Protein AF-A0A6I4XWQ4-F1 (afdb_monomer_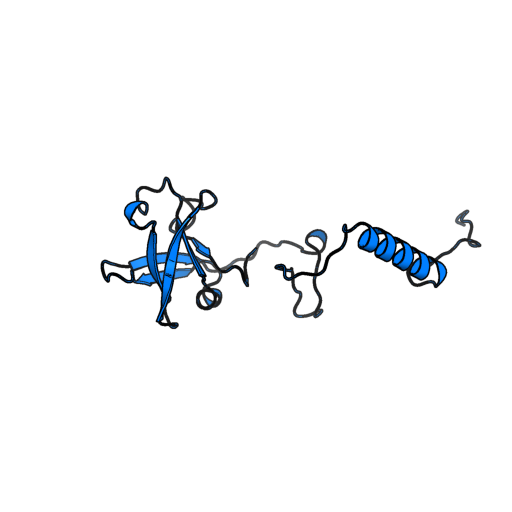lite)

pLDDT: mean 94.88, std 2.79, range [78.19, 98.62]

Organism: Enterococcus gallinarum (NCBI:txid1353)

InterPro domains:
  IPR002300 Aminoacyl-tRNA synthetase, class Ia [PF00133] (1-70)
  IPR002303 Valine-tRNA ligase [PTHR11946] (1-146)
  IPR009008 Valyl/Leucyl/Isoleucyl-tRNA synthetase, editing domain [G3DSA:3.90.740.10] (67-104)
  IPR009008 Valyl/Leucyl/Isoleucyl-tRNA synthetase, editing domain [G3DSA:3.90.740.10] (105-146)
  IPR009008 Valyl/Leucyl/Isoleucyl-tRNA synthetase, editing domain [SSF50677] (58-146)
  IPR014729 Rossmann-like alpha/beta/alpha sandwich fold [G3DSA:3.4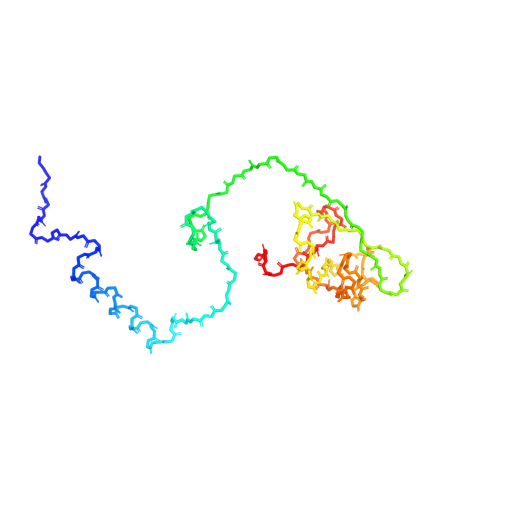0.50.620] (1-66)

Sequence (146 aa):
GLSLDYSRERFTLDEGLSEAVRKVFVSLYEKDLIYRGEYIINWDPKAKTALSDIEVIHKDIEGAFYHMSYPLSDGSGVVEIATTRPETMLGDTAIAVHPEDERYQELIGKTVVLPLVDKEIPIIADDYVDMEFGTGVVKITPAHDP

Secondary structure (DSSP, 8-state):
-----GGG---TTSHHHHHHHHHHHHHHHTTT---------EEETTTTEEE-GGG----------EEEEEEBTTSS-EEEEEES-GGGGGG--EEEE-TT-TTTGGGTT-EEEETTTTEEEEEEE-TTS-TTSTTSEEEE-TTT--

Foldseek 3Di:
DDPDPPVPDDDCPDPVNVVVVVVVVVVCVVVVNDDDDDADFCADPVVRDTDDPVRDDDDDDDADKDWDWWAFPVNPGTDIDIDRCPVLLVQFQAKEAACPPPVCVVQAQTWTQRPPVRDIHGYHHDNPFDVPPDNRMGTDRRNPDD

Structure (mmCIF, N/CA/C/O backbone):
data_AF-A0A6I4XWQ4-F1
#
_entry.id   AF-A0A6I4XWQ4-F1
#
loop_
_atom_site.group_PDB
_atom_site.id
_atom_site.type_symbol
_atom_site.label_atom_id
_atom_site.label_alt_id
_atom_site.label_comp_id
_atom_site.label_asym_id
_atom_site.label_entity_id
_atom_site.label_seq_id
_atom_site.pdbx_PDB_ins_code
_atom_site.Cartn_x
_atom_site.Cartn_y
_atom_site.Cartn_z
_atom_site.occupancy
_atom_site.B_iso_or_equiv
_atom_site.auth_seq_id
_atom_site.auth_comp_id
_atom_site.auth_asym_id
_atom_site.auth_atom_id
_atom_site.pdbx_PDB_model_num
ATOM 1 N N . GLY A 1 1 ? 41.480 11.585 -28.363 1.00 82.00 1 GLY A N 1
ATOM 2 C CA . GLY A 1 1 ? 40.429 10.894 -29.133 1.00 82.00 1 GLY A CA 1
ATOM 3 C C . GLY A 1 1 ? 40.128 9.574 -28.460 1.00 82.00 1 GLY A C 1
ATOM 4 O O . GLY A 1 1 ? 41.038 9.024 -27.853 1.00 82.00 1 GLY A O 1
ATOM 5 N N . LEU A 1 2 ? 38.880 9.108 -28.512 1.00 92.00 2 LEU A N 1
ATOM 6 C CA . LEU A 1 2 ? 38.469 7.811 -27.963 1.00 92.00 2 LEU A CA 1
ATOM 7 C C . LEU A 1 2 ? 38.577 6.732 -29.057 1.00 92.00 2 LEU A C 1
ATOM 9 O O . LEU A 1 2 ? 38.189 6.985 -30.195 1.00 92.00 2 LEU A O 1
ATOM 13 N N . SER A 1 3 ? 39.094 5.547 -28.724 1.00 93.81 3 SER A N 1
ATOM 14 C CA . SER A 1 3 ? 39.332 4.435 -29.666 1.00 93.81 3 SER A CA 1
ATOM 15 C C . SER A 1 3 ? 38.119 3.498 -29.796 1.00 93.81 3 SER A C 1
ATOM 17 O O . SER A 1 3 ? 38.253 2.284 -29.653 1.00 93.81 3 SER A O 1
ATOM 19 N N . LEU A 1 4 ? 36.924 4.059 -29.989 1.00 96.00 4 LEU A N 1
ATOM 20 C CA . LEU A 1 4 ? 35.670 3.301 -30.073 1.00 96.00 4 LEU A CA 1
ATOM 21 C C . LEU A 1 4 ? 35.390 2.832 -31.509 1.00 96.00 4 LEU A C 1
ATOM 23 O O . LEU A 1 4 ? 35.723 3.523 -32.472 1.00 96.00 4 LEU A O 1
ATOM 27 N N . ASP A 1 5 ? 34.740 1.673 -31.654 1.00 95.31 5 ASP A N 1
ATOM 28 C CA . ASP A 1 5 ? 34.228 1.201 -32.946 1.00 95.31 5 ASP A CA 1
ATOM 29 C C . ASP A 1 5 ? 32.886 1.877 -33.265 1.00 95.31 5 ASP A C 1
ATOM 31 O O . ASP A 1 5 ? 31.809 1.327 -33.031 1.00 95.31 5 ASP A O 1
ATOM 35 N N . TYR A 1 6 ? 32.959 3.092 -33.807 1.00 92.75 6 TYR A N 1
ATOM 36 C CA . TYR A 1 6 ? 31.784 3.880 -34.188 1.00 92.75 6 TYR A CA 1
ATOM 37 C C . TYR A 1 6 ? 30.928 3.224 -35.287 1.00 92.75 6 TYR A C 1
ATOM 39 O O . TYR A 1 6 ? 29.764 3.578 -35.438 1.00 92.75 6 TYR A O 1
ATOM 47 N N . SER A 1 7 ? 31.432 2.218 -36.018 1.00 93.69 7 SER A N 1
ATOM 48 C CA . SER A 1 7 ? 30.604 1.470 -36.983 1.00 93.69 7 SER A CA 1
ATOM 49 C C . SER A 1 7 ? 29.507 0.631 -36.305 1.00 93.69 7 SER A C 1
ATOM 51 O O . SER A 1 7 ? 28.515 0.243 -36.930 1.00 93.69 7 SER A O 1
ATOM 53 N N . ARG A 1 8 ? 29.670 0.366 -35.002 1.00 93.06 8 ARG A N 1
ATOM 54 C CA . ARG A 1 8 ? 28.738 -0.389 -34.156 1.00 93.06 8 ARG A CA 1
ATOM 55 C C . ARG A 1 8 ? 28.020 0.486 -33.139 1.00 93.06 8 ARG A C 1
ATOM 57 O O . ARG A 1 8 ? 27.425 -0.051 -32.209 1.00 93.06 8 ARG A O 1
ATOM 64 N N . GLU A 1 9 ? 28.070 1.804 -33.298 1.00 93.50 9 GLU A N 1
ATOM 65 C CA . GLU A 1 9 ? 27.274 2.699 -32.470 1.00 93.50 9 GLU A CA 1
ATOM 66 C C . GLU A 1 9 ? 25.789 2.343 -32.601 1.00 93.50 9 GLU A C 1
ATOM 68 O O . GLU A 1 9 ? 25.300 2.010 -33.685 1.00 93.50 9 GLU A O 1
ATOM 73 N N . ARG A 1 10 ? 25.092 2.324 -31.467 1.00 91.56 10 ARG A N 1
ATOM 74 C CA . ARG A 1 10 ? 23.669 2.006 -31.375 1.00 91.56 10 ARG A CA 1
ATOM 75 C C . ARG A 1 10 ? 23.022 2.921 -30.356 1.00 91.56 10 ARG A C 1
ATOM 77 O O . ARG A 1 10 ? 23.619 3.232 -29.327 1.00 91.56 10 ARG A O 1
ATOM 84 N N . PHE A 1 11 ? 21.775 3.260 -30.617 1.00 93.69 11 PHE A N 1
ATOM 85 C CA . PHE A 1 11 ? 20.879 3.938 -29.704 1.00 93.69 11 PHE A CA 1
ATOM 86 C C . PHE A 1 11 ? 19.726 3.004 -29.332 1.00 93.69 11 PHE A C 1
ATOM 88 O O . PHE A 1 11 ? 19.277 2.191 -30.137 1.00 93.69 11 PHE A O 1
ATOM 95 N N . THR A 1 12 ? 19.252 3.076 -28.088 1.00 92.50 12 THR A N 1
ATOM 96 C CA . THR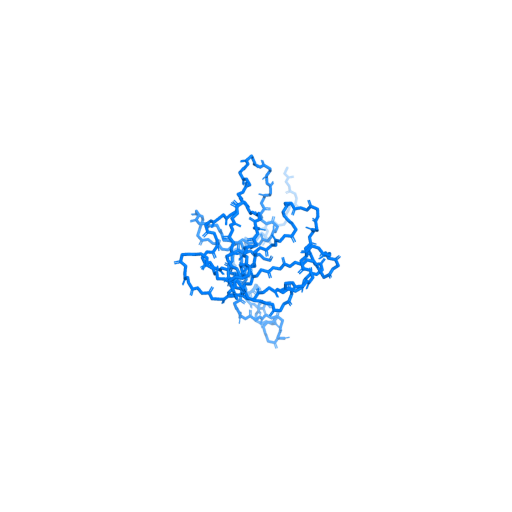 A 1 12 ? 18.285 2.110 -27.534 1.00 92.50 12 THR A CA 1
ATOM 97 C C . THR A 1 12 ? 16.959 2.065 -28.292 1.00 92.50 12 THR A C 1
ATOM 99 O O . THR A 1 12 ? 16.294 1.032 -28.267 1.00 92.50 12 THR A O 1
ATOM 102 N N . LEU A 1 13 ? 16.600 3.145 -28.992 1.00 93.38 13 LEU A N 1
ATOM 103 C CA . LEU A 1 13 ? 15.406 3.225 -29.837 1.00 93.38 13 LEU A CA 1
ATOM 104 C C . LEU A 1 13 ? 15.671 2.916 -31.322 1.00 93.38 13 LEU A C 1
ATOM 106 O O . LEU A 1 13 ? 14.760 3.058 -32.135 1.00 93.38 13 LEU A O 1
ATOM 110 N N . ASP A 1 14 ? 16.878 2.486 -31.695 1.00 94.50 14 ASP A N 1
ATOM 111 C CA . ASP A 1 14 ? 17.166 2.053 -33.065 1.00 94.50 14 ASP A CA 1
ATOM 112 C C . ASP A 1 14 ? 16.378 0.787 -33.421 1.00 94.50 14 ASP A C 1
ATOM 114 O O . ASP A 1 14 ? 16.038 -0.029 -32.558 1.00 94.50 14 ASP A O 1
ATOM 118 N N . GLU A 1 15 ? 16.138 0.585 -34.717 1.00 93.88 15 GLU A N 1
ATOM 119 C CA . GLU A 1 15 ? 15.348 -0.533 -35.247 1.00 93.88 15 GLU A CA 1
ATOM 120 C C . GLU A 1 15 ? 15.856 -1.895 -34.747 1.00 93.88 15 GLU A C 1
ATOM 122 O O . GLU A 1 15 ? 15.094 -2.664 -34.161 1.00 93.88 15 GLU A O 1
ATOM 127 N N . GLY A 1 16 ? 17.163 -2.158 -34.859 1.00 93.12 16 GLY A N 1
ATOM 128 C CA . GLY A 1 16 ? 17.745 -3.439 -34.445 1.00 93.12 16 GLY A CA 1
ATOM 129 C C . GLY A 1 16 ? 17.664 -3.714 -32.936 1.00 93.12 16 GLY A C 1
ATOM 130 O O . GLY A 1 16 ? 17.494 -4.865 -32.532 1.00 93.12 16 GLY A O 1
ATOM 131 N N . LEU A 1 17 ? 17.755 -2.683 -32.084 1.00 94.81 17 LEU A N 1
ATOM 132 C CA . LEU A 1 17 ? 17.589 -2.859 -30.633 1.00 94.81 17 LEU A CA 1
ATOM 133 C C . LEU A 1 17 ? 16.112 -2.974 -30.245 1.00 94.81 17 LEU A C 1
ATOM 135 O O . LEU A 1 17 ? 15.773 -3.799 -29.397 1.00 94.81 17 LEU A O 1
ATOM 139 N N . SER A 1 18 ? 15.225 -2.245 -30.920 1.00 95.88 18 SER A N 1
ATOM 140 C CA . SER A 1 18 ? 13.775 -2.384 -30.752 1.00 95.88 18 SER A CA 1
ATOM 141 C C . SER A 1 18 ? 13.293 -3.797 -31.112 1.00 95.88 18 SER A C 1
ATOM 143 O O . SER A 1 18 ? 12.480 -4.383 -30.393 1.00 95.88 18 SER A O 1
ATOM 145 N N . GLU A 1 19 ? 13.829 -4.388 -32.186 1.00 96.81 19 GLU A N 1
ATOM 146 C CA . GLU A 1 19 ? 13.584 -5.790 -32.544 1.00 96.81 19 GLU A CA 1
ATOM 147 C C . GLU A 1 19 ? 14.101 -6.763 -31.478 1.00 96.81 19 GLU A C 1
ATOM 149 O O . GLU A 1 19 ? 13.401 -7.716 -31.122 1.00 96.81 19 GLU A O 1
ATOM 154 N N . ALA A 1 20 ? 15.294 -6.516 -30.928 1.00 97.06 20 ALA A N 1
ATOM 155 C CA . ALA A 1 20 ? 15.867 -7.346 -29.872 1.00 97.06 20 ALA A CA 1
ATOM 156 C C . ALA A 1 20 ? 15.009 -7.329 -28.595 1.00 97.06 20 ALA A C 1
ATOM 158 O O . ALA A 1 20 ? 14.701 -8.395 -28.057 1.00 97.06 20 ALA A O 1
ATOM 159 N N . VAL A 1 21 ? 14.561 -6.149 -28.149 1.00 97.69 21 VAL A N 1
ATOM 160 C CA . VAL A 1 21 ? 13.663 -6.005 -26.989 1.00 97.69 21 VAL A CA 1
ATOM 161 C C . VAL A 1 21 ? 12.355 -6.756 -27.226 1.00 97.69 21 VAL A C 1
ATOM 163 O O . VAL A 1 21 ? 11.944 -7.548 -26.378 1.00 97.69 21 VAL A O 1
ATOM 166 N N . ARG A 1 22 ? 11.733 -6.587 -28.402 1.00 97.81 22 ARG A N 1
ATOM 167 C CA . ARG A 1 22 ? 10.501 -7.305 -28.762 1.00 97.81 22 ARG A CA 1
ATOM 168 C C . ARG A 1 22 ? 10.701 -8.817 -28.724 1.00 97.81 22 ARG A C 1
ATOM 170 O O . ARG A 1 22 ? 9.873 -9.521 -28.154 1.00 97.81 22 ARG A O 1
ATOM 177 N N . LYS A 1 23 ? 11.799 -9.319 -29.296 1.00 98.06 23 LYS A N 1
ATOM 178 C CA . LYS A 1 23 ? 12.118 -10.751 -29.300 1.00 98.06 23 LYS A CA 1
ATOM 179 C C . LYS A 1 23 ? 12.241 -11.300 -27.882 1.00 98.06 23 LYS A C 1
ATOM 181 O O . LYS A 1 23 ? 11.670 -12.351 -27.598 1.00 98.06 23 LYS A O 1
ATOM 186 N N . VAL A 1 24 ? 12.970 -10.609 -27.004 1.00 98.25 24 VAL A N 1
ATOM 187 C CA . VAL A 1 24 ? 13.143 -11.031 -25.607 1.00 98.25 24 VAL A CA 1
ATOM 188 C C . VAL A 1 24 ? 11.808 -11.005 -24.871 1.00 98.25 24 VAL A C 1
ATOM 190 O O . VAL A 1 24 ? 11.463 -12.000 -24.241 1.00 98.25 24 VAL A O 1
ATOM 193 N N . PHE A 1 25 ? 11.029 -9.930 -25.011 1.00 98.31 25 PHE A N 1
ATOM 194 C CA . PHE A 1 25 ? 9.706 -9.817 -24.397 1.00 98.31 25 PHE A CA 1
ATOM 195 C C . PHE A 1 25 ? 8.787 -10.974 -24.812 1.00 98.31 25 PHE A C 1
ATOM 197 O O . PHE A 1 25 ? 8.270 -11.680 -23.952 1.00 98.31 25 PHE A O 1
ATOM 204 N N . VAL A 1 26 ? 8.643 -11.232 -26.119 1.00 98.25 26 VAL A N 1
ATOM 205 C CA . VAL A 1 26 ? 7.810 -12.336 -26.629 1.00 98.25 26 VAL A CA 1
ATOM 206 C C . VAL A 1 26 ? 8.331 -13.687 -26.142 1.00 98.25 26 VAL A C 1
ATOM 208 O O . VAL A 1 26 ? 7.549 -14.497 -25.665 1.00 98.25 26 VAL A O 1
ATOM 211 N N . SER A 1 27 ? 9.649 -13.908 -26.161 1.00 98.50 27 SER A N 1
ATOM 212 C CA . SER A 1 27 ? 10.239 -15.173 -25.698 1.00 98.50 27 SER A CA 1
ATOM 213 C C . SER A 1 27 ? 10.015 -15.429 -24.205 1.00 98.50 27 SER A C 1
ATOM 215 O O . SER A 1 27 ? 9.966 -16.581 -23.786 1.00 98.50 27 SER A O 1
ATOM 217 N N . LEU A 1 28 ? 9.961 -14.381 -23.378 1.00 98.62 28 LEU A N 1
ATOM 218 C CA . LEU A 1 28 ? 9.671 -14.503 -21.947 1.00 98.62 28 LEU A CA 1
ATOM 219 C C . LEU A 1 28 ? 8.170 -14.675 -21.694 1.00 98.62 28 LEU A C 1
ATOM 221 O O . LEU A 1 28 ? 7.791 -15.443 -20.815 1.00 98.62 28 LEU A O 1
ATOM 225 N N . TYR A 1 29 ? 7.332 -14.015 -22.492 1.00 98.19 29 TYR A N 1
ATOM 226 C CA . TYR A 1 29 ? 5.885 -14.200 -22.472 1.00 98.19 29 TYR A CA 1
ATOM 227 C C . TYR A 1 29 ? 5.482 -15.631 -22.862 1.00 98.19 29 TYR A C 1
ATOM 229 O O . TYR A 1 29 ? 4.742 -16.268 -22.128 1.00 98.19 29 TYR A O 1
ATOM 237 N N . GLU A 1 30 ? 6.048 -16.186 -23.939 1.00 98.25 30 GLU A N 1
ATOM 238 C CA . GLU A 1 30 ? 5.829 -17.580 -24.374 1.00 98.25 30 GLU A CA 1
ATOM 239 C C . GLU A 1 30 ? 6.335 -18.630 -23.368 1.00 98.25 30 GLU A C 1
ATOM 241 O O . GLU A 1 30 ? 5.981 -19.802 -23.467 1.00 98.25 30 GLU A O 1
ATOM 246 N N . LYS A 1 31 ? 7.183 -18.224 -22.415 1.00 98.31 31 LYS A N 1
ATOM 247 C CA . LYS A 1 31 ? 7.675 -19.061 -21.309 1.00 98.31 31 LYS A CA 1
ATOM 248 C C . LYS A 1 31 ? 6.875 -18.877 -20.016 1.00 98.31 31 LYS A C 1
ATOM 250 O O . LYS A 1 31 ? 7.333 -19.338 -18.975 1.00 98.31 31 LYS A O 1
ATOM 255 N N . ASP A 1 32 ? 5.753 -18.158 -20.065 1.00 97.81 32 ASP A N 1
ATOM 256 C CA . ASP A 1 32 ? 4.908 -17.831 -18.911 1.00 97.81 32 ASP A CA 1
ATOM 257 C C . ASP A 1 32 ? 5.636 -17.043 -17.799 1.00 97.81 32 ASP A C 1
ATOM 259 O O . ASP A 1 32 ? 5.235 -17.056 -16.637 1.00 97.81 32 ASP A O 1
ATOM 263 N N . LEU A 1 33 ? 6.711 -16.320 -18.144 1.00 97.88 33 LEU A N 1
ATOM 264 C CA . LEU A 1 33 ? 7.466 -15.474 -17.205 1.00 97.88 33 LEU A CA 1
ATOM 265 C C . LEU A 1 33 ? 6.980 -14.018 -17.186 1.00 97.88 33 LEU A C 1
ATOM 267 O O . LEU A 1 33 ? 7.387 -13.244 -16.323 1.00 97.88 33 LEU A O 1
ATOM 271 N N . ILE A 1 34 ? 6.138 -13.631 -18.146 1.00 97.62 34 ILE A N 1
ATOM 272 C CA . ILE A 1 34 ? 5.512 -12.309 -18.219 1.00 97.62 34 ILE A CA 1
ATOM 273 C C . ILE A 1 34 ? 4.003 -12.502 -18.181 1.00 97.62 34 ILE A C 1
ATOM 275 O O . ILE A 1 34 ? 3.446 -13.238 -18.991 1.00 97.62 34 ILE A O 1
ATOM 279 N N . TYR A 1 35 ? 3.338 -11.784 -17.284 1.00 96.38 35 TYR A N 1
ATOM 280 C CA . TYR A 1 35 ? 1.887 -11.781 -17.163 1.00 96.38 35 TYR A CA 1
ATOM 281 C C . TYR A 1 35 ? 1.352 -10.350 -17.101 1.00 96.38 35 TYR A C 1
ATOM 283 O O . TYR A 1 35 ? 2.098 -9.386 -16.923 1.00 96.38 35 TYR A O 1
ATOM 291 N N . ARG A 1 36 ? 0.033 -10.215 -17.257 1.00 96.00 36 ARG A N 1
ATOM 292 C CA . ARG A 1 36 ? -0.698 -8.970 -17.020 1.00 96.00 36 ARG A CA 1
ATOM 293 C C . ARG A 1 36 ? -1.732 -9.227 -15.935 1.00 96.00 36 ARG A C 1
ATOM 295 O O . ARG A 1 36 ? -2.572 -10.106 -16.097 1.00 96.00 36 ARG A O 1
ATOM 302 N N . GLY A 1 37 ? -1.672 -8.446 -14.867 1.00 93.25 37 GLY A N 1
ATOM 303 C CA . GLY A 1 37 ? -2.605 -8.509 -13.750 1.00 93.25 37 GLY A CA 1
ATOM 304 C C . GLY A 1 37 ? -2.776 -7.144 -13.099 1.00 93.25 37 GLY A C 1
ATOM 305 O O . GLY A 1 37 ? -2.215 -6.150 -13.565 1.00 93.25 37 GLY A O 1
ATOM 306 N N . GLU A 1 38 ? -3.563 -7.117 -12.034 1.00 91.69 38 GLU A N 1
ATOM 307 C CA . GLU A 1 38 ? -3.730 -5.955 -11.170 1.00 91.69 38 GLU A CA 1
ATOM 308 C C . GLU A 1 38 ? -2.791 -6.116 -9.973 1.00 91.69 38 GLU A C 1
ATOM 310 O O . GLU A 1 38 ? -2.801 -7.150 -9.307 1.00 91.69 38 GLU A O 1
ATOM 315 N N . TYR A 1 39 ? -1.941 -5.119 -9.744 1.00 89.81 39 TYR A N 1
ATOM 316 C CA . TYR A 1 39 ? -1.028 -5.064 -8.606 1.00 89.81 39 TYR A CA 1
ATOM 317 C C . TYR A 1 39 ? -0.866 -3.603 -8.174 1.00 89.81 39 TYR A C 1
ATOM 319 O O . TYR A 1 39 ? -1.069 -2.695 -8.988 1.00 89.81 39 TYR A O 1
ATOM 327 N N . ILE A 1 40 ? -0.539 -3.370 -6.902 1.00 92.00 40 ILE A N 1
ATOM 328 C CA . ILE A 1 40 ? -0.275 -2.018 -6.406 1.00 92.00 40 ILE A CA 1
ATOM 329 C C . ILE A 1 40 ? 1.037 -1.492 -6.988 1.00 92.00 40 ILE A C 1
ATOM 331 O O . ILE A 1 40 ? 2.057 -2.174 -6.971 1.00 92.00 40 ILE A O 1
ATOM 335 N N . ILE A 1 41 ? 1.005 -0.277 -7.530 1.00 93.62 41 ILE A N 1
ATOM 336 C CA . ILE A 1 41 ? 2.151 0.339 -8.202 1.00 93.62 41 ILE A CA 1
ATOM 337 C C . ILE A 1 41 ? 2.528 1.648 -7.522 1.00 93.62 41 ILE A C 1
ATOM 339 O O . ILE A 1 41 ? 1.659 2.370 -7.029 1.00 93.62 41 ILE A O 1
ATOM 343 N N . ASN A 1 42 ? 3.800 2.029 -7.616 1.00 95.06 42 ASN A N 1
ATOM 344 C CA . ASN A 1 42 ? 4.185 3.414 -7.382 1.00 95.06 42 ASN A CA 1
ATOM 345 C C . ASN A 1 42 ? 3.732 4.249 -8.583 1.00 95.06 42 ASN A C 1
ATOM 347 O O . ASN A 1 42 ? 4.165 4.015 -9.712 1.00 95.06 42 ASN A O 1
ATOM 351 N N . TRP A 1 43 ? 2.846 5.215 -8.356 1.00 95.81 43 TRP A N 1
ATOM 352 C CA . TRP A 1 43 ? 2.320 6.090 -9.402 1.00 95.81 43 TRP A CA 1
ATOM 353 C C . TRP A 1 43 ? 2.780 7.529 -9.185 1.00 95.81 43 TRP A C 1
ATOM 355 O O . TRP A 1 43 ? 2.507 8.114 -8.137 1.00 95.81 43 TRP A O 1
ATOM 365 N N . ASP A 1 44 ? 3.419 8.129 -10.193 1.00 96.12 44 ASP A N 1
ATOM 366 C CA . ASP A 1 44 ? 3.715 9.562 -10.186 1.00 96.12 44 ASP A CA 1
ATOM 367 C C . ASP A 1 44 ? 2.564 10.343 -10.851 1.00 96.12 44 ASP A C 1
ATOM 369 O O . ASP A 1 44 ? 2.418 10.299 -12.080 1.00 96.12 44 ASP A O 1
ATOM 373 N N . PRO A 1 45 ? 1.759 11.118 -10.096 1.00 96.31 45 PRO A N 1
ATOM 374 C CA . PRO A 1 45 ? 0.667 11.907 -10.662 1.00 96.31 45 PRO A CA 1
ATOM 375 C C . PRO A 1 45 ? 1.143 13.053 -11.569 1.00 96.31 45 PRO A C 1
ATOM 377 O O . PRO A 1 45 ? 0.374 13.519 -12.414 1.00 96.31 45 PRO A O 1
ATOM 380 N N . LYS A 1 46 ? 2.389 13.521 -11.422 1.00 96.38 46 LYS A N 1
ATOM 381 C CA . LYS A 1 46 ? 2.955 14.601 -12.236 1.00 96.38 46 LYS A CA 1
ATOM 382 C C . LYS A 1 46 ? 3.420 14.081 -13.590 1.00 96.38 46 LYS A C 1
ATOM 384 O O . LYS A 1 46 ? 3.042 14.652 -14.614 1.00 96.38 46 LYS A O 1
ATOM 389 N N . ALA A 1 47 ? 4.217 13.014 -13.598 1.00 96.56 47 ALA A N 1
ATOM 390 C CA . ALA A 1 47 ? 4.668 12.372 -14.832 1.00 96.56 47 ALA A CA 1
ATOM 391 C C . ALA A 1 47 ? 3.578 11.512 -15.494 1.00 96.56 47 ALA A C 1
ATOM 393 O O . ALA A 1 47 ? 3.657 11.254 -16.693 1.00 96.56 47 ALA A O 1
ATOM 394 N N . LYS A 1 48 ? 2.536 11.131 -14.740 1.00 97.19 48 LYS A N 1
ATOM 395 C CA . LYS A 1 48 ? 1.423 10.269 -15.170 1.00 97.19 48 LYS A CA 1
ATOM 396 C C . LYS A 1 48 ? 1.909 8.900 -15.646 1.00 97.19 48 LYS A C 1
ATOM 398 O O . LYS A 1 48 ? 1.500 8.422 -16.704 1.00 97.19 48 LYS A O 1
ATOM 403 N N . THR A 1 49 ? 2.802 8.293 -14.870 1.00 96.69 49 THR A N 1
ATOM 404 C CA . THR A 1 49 ? 3.387 6.986 -15.172 1.00 96.69 49 THR A CA 1
ATOM 405 C C . THR A 1 49 ? 3.604 6.170 -13.905 1.00 96.69 49 THR A C 1
ATOM 407 O O . THR A 1 49 ? 3.734 6.718 -12.808 1.00 96.69 49 THR A O 1
ATOM 410 N N . ALA A 1 50 ? 3.663 4.852 -14.084 1.00 95.62 50 ALA A N 1
ATOM 411 C CA . ALA A 1 50 ? 4.169 3.934 -13.078 1.00 95.62 50 ALA A CA 1
ATOM 412 C C . ALA A 1 50 ? 5.686 4.112 -12.915 1.00 95.62 50 ALA A C 1
ATOM 414 O O . ALA A 1 50 ? 6.376 4.403 -13.897 1.00 95.62 50 ALA A O 1
ATOM 415 N N . LEU A 1 51 ? 6.174 3.901 -11.696 1.00 95.69 51 LEU A N 1
ATOM 416 C CA . LEU A 1 51 ? 7.586 3.863 -11.333 1.00 95.69 51 LEU A CA 1
ATOM 417 C C . LEU A 1 51 ? 7.935 2.491 -10.759 1.00 95.69 51 LEU A C 1
ATOM 419 O O . LEU A 1 51 ? 7.150 1.893 -10.021 1.00 95.69 51 LEU A O 1
ATOM 423 N N . SER A 1 52 ? 9.131 2.009 -11.075 1.00 94.38 52 SER A N 1
ATOM 424 C CA . SER A 1 52 ? 9.727 0.889 -10.347 1.00 94.38 52 SER A CA 1
ATOM 425 C C . SER A 1 52 ? 10.226 1.340 -8.970 1.00 94.38 52 SER A C 1
ATOM 427 O O . SER A 1 52 ? 10.533 2.515 -8.775 1.00 94.38 52 SER A O 1
ATOM 429 N N . ASP A 1 53 ? 10.357 0.418 -8.013 1.00 92.81 53 ASP A N 1
ATOM 430 C CA . ASP A 1 53 ? 10.804 0.754 -6.649 1.00 92.81 53 ASP A CA 1
ATOM 431 C C . ASP A 1 53 ? 12.182 1.438 -6.626 1.00 92.81 53 ASP A C 1
ATOM 433 O O . ASP A 1 53 ? 12.424 2.330 -5.818 1.00 92.81 53 ASP A O 1
ATOM 437 N N . ILE A 1 54 ? 13.078 1.080 -7.558 1.00 94.69 54 ILE A N 1
ATOM 438 C CA . ILE A 1 54 ? 14.418 1.684 -7.663 1.00 94.69 54 ILE A CA 1
ATOM 439 C C . ILE A 1 54 ? 14.387 3.142 -8.155 1.00 94.69 54 ILE A C 1
ATOM 441 O O . ILE A 1 54 ? 15.354 3.878 -7.966 1.00 94.69 54 ILE A O 1
ATOM 445 N N . GLU A 1 55 ? 13.289 3.577 -8.775 1.00 94.62 55 GLU A N 1
ATOM 446 C CA . GLU A 1 55 ? 13.086 4.966 -9.204 1.00 94.62 55 GLU A CA 1
ATOM 447 C C . GLU A 1 55 ? 12.468 5.834 -8.094 1.00 94.62 55 GLU A C 1
ATOM 449 O O . GLU A 1 55 ? 12.446 7.062 -8.215 1.00 94.62 55 GLU A O 1
ATOM 454 N N . VAL A 1 56 ? 11.994 5.226 -6.997 1.00 93.75 56 VAL A N 1
ATOM 455 C CA . VAL A 1 56 ? 11.381 5.935 -5.869 1.00 93.75 56 VAL A CA 1
ATOM 456 C C . VAL A 1 56 ? 12.449 6.419 -4.890 1.00 93.75 56 VAL A C 1
ATOM 458 O O . VAL A 1 56 ? 13.175 5.650 -4.260 1.00 93.75 56 VAL A O 1
ATOM 461 N N . ILE A 1 57 ? 12.523 7.739 -4.719 1.00 93.12 57 ILE A N 1
ATOM 462 C CA . ILE A 1 57 ? 13.462 8.386 -3.799 1.00 93.12 57 ILE A CA 1
ATOM 463 C C . ILE A 1 57 ? 12.750 8.674 -2.478 1.00 93.12 57 ILE A C 1
ATOM 465 O O . ILE A 1 57 ? 11.861 9.524 -2.422 1.00 93.12 57 ILE A O 1
ATOM 469 N N . HIS A 1 58 ? 13.202 8.026 -1.408 1.00 91.75 58 HIS A N 1
ATOM 470 C CA . HIS A 1 58 ? 12.681 8.229 -0.060 1.00 91.75 58 HIS A CA 1
ATOM 471 C C . HIS A 1 58 ? 13.302 9.471 0.583 1.00 91.75 58 HIS A C 1
ATOM 473 O O . HIS A 1 58 ? 14.501 9.734 0.443 1.00 91.75 58 HIS A O 1
ATOM 479 N N . LYS A 1 59 ? 12.470 10.263 1.260 1.00 92.56 59 LYS A N 1
ATOM 480 C CA . LYS A 1 59 ? 12.875 11.478 1.967 1.00 92.56 59 LYS A CA 1
ATOM 481 C C . LYS A 1 59 ? 12.089 11.589 3.258 1.00 92.56 59 LYS A C 1
ATOM 483 O O . LYS A 1 59 ? 10.868 11.457 3.232 1.00 92.56 59 LYS A O 1
ATOM 488 N N . ASP A 1 60 ? 12.785 11.925 4.333 1.00 93.31 60 ASP A N 1
ATOM 489 C CA . ASP A 1 60 ? 12.138 12.238 5.598 1.00 93.31 60 ASP A CA 1
ATOM 490 C C . ASP A 1 60 ? 11.479 13.612 5.503 1.00 93.31 60 ASP A C 1
ATOM 492 O O . ASP A 1 60 ? 12.103 14.606 5.116 1.00 93.31 60 ASP A O 1
ATOM 496 N N . ILE A 1 61 ? 10.195 13.650 5.836 1.00 91.94 61 ILE A N 1
ATOM 497 C CA . ILE A 1 61 ? 9.388 14.863 5.868 1.00 91.94 61 ILE A CA 1
ATOM 498 C C . ILE A 1 61 ? 8.682 14.941 7.214 1.00 91.94 61 ILE A C 1
ATOM 500 O O . ILE A 1 61 ? 8.211 13.934 7.742 1.00 91.94 61 ILE A O 1
ATOM 504 N N . GLU A 1 62 ? 8.610 16.142 7.777 1.00 93.38 62 GLU A N 1
ATOM 505 C CA . GLU A 1 62 ? 7.798 16.370 8.965 1.00 93.38 62 GLU A CA 1
ATOM 506 C C . GLU A 1 62 ? 6.320 16.214 8.590 1.00 93.38 62 GLU A C 1
ATOM 508 O O . GLU A 1 62 ? 5.847 16.787 7.604 1.00 93.38 62 GLU A O 1
ATOM 513 N N . GLY A 1 63 ? 5.605 15.404 9.364 1.00 89.88 63 GLY A N 1
ATOM 514 C CA . GLY A 1 63 ? 4.207 15.075 9.133 1.00 89.88 63 GLY A CA 1
ATOM 515 C C . GLY A 1 63 ? 3.402 15.124 10.424 1.00 89.88 63 GLY A C 1
ATOM 516 O O . GLY A 1 63 ? 3.930 15.373 11.506 1.00 89.88 63 GLY A O 1
ATOM 517 N N . ALA A 1 64 ? 2.105 14.873 10.297 1.00 93.25 64 ALA A N 1
ATOM 518 C CA . ALA A 1 64 ? 1.206 14.732 11.429 1.00 93.25 64 ALA A CA 1
ATOM 519 C C . ALA A 1 64 ? 0.840 13.261 11.628 1.00 93.25 64 ALA A C 1
ATOM 521 O O . ALA A 1 64 ? 0.755 12.487 10.672 1.00 93.25 64 ALA A O 1
ATOM 522 N N . PHE A 1 65 ? 0.600 12.901 12.884 1.00 93.88 65 PHE A N 1
ATOM 523 C CA . PHE A 1 65 ? 0.130 11.581 13.267 1.00 93.88 65 PHE A CA 1
ATOM 524 C C . PHE A 1 65 ? -1.251 11.722 13.898 1.00 93.88 65 PHE A C 1
ATOM 526 O O . PHE A 1 65 ? -1.421 12.399 14.912 1.00 93.88 65 PHE A O 1
ATOM 533 N N . TYR A 1 66 ? -2.253 11.165 13.228 1.00 95.25 66 TYR A N 1
ATOM 534 C CA . TYR A 1 66 ? -3.660 11.359 13.542 1.00 95.25 66 TYR A CA 1
ATOM 535 C C . TYR A 1 66 ? -4.191 10.164 14.318 1.00 95.25 66 TYR A C 1
ATOM 537 O O . TYR A 1 66 ? -3.895 9.028 13.963 1.00 95.25 66 TYR A O 1
ATOM 545 N N . HIS A 1 67 ? -5.016 10.434 15.329 1.00 95.62 67 HIS A N 1
ATOM 546 C CA . HIS A 1 67 ? -5.721 9.423 16.114 1.00 95.62 67 HIS A CA 1
ATOM 547 C C . HIS A 1 67 ? -7.211 9.471 15.774 1.00 95.62 67 HIS A C 1
ATOM 549 O O . HIS A 1 67 ? -7.820 10.544 15.764 1.00 95.62 67 HIS A O 1
ATOM 555 N N . MET A 1 68 ? -7.787 8.316 15.454 1.00 94.81 68 MET A N 1
ATOM 556 C CA . MET A 1 68 ? -9.160 8.181 14.971 1.00 94.81 68 MET A CA 1
ATOM 557 C C . MET A 1 68 ? -9.855 7.033 15.697 1.00 94.81 68 MET A C 1
ATOM 559 O O . MET A 1 68 ? -9.269 5.973 15.881 1.00 94.81 68 MET A O 1
ATOM 563 N N . SER A 1 69 ? -11.112 7.226 16.094 1.00 95.62 69 SER A N 1
ATOM 564 C CA . SER A 1 69 ? -11.881 6.210 16.821 1.00 95.62 69 SER A CA 1
ATOM 565 C C . SER A 1 69 ? -12.873 5.505 15.900 1.00 95.62 69 SER A C 1
ATOM 567 O O . SER A 1 69 ? -13.714 6.158 15.282 1.00 95.62 69 SER A O 1
ATOM 569 N N . TYR A 1 70 ? -12.789 4.179 15.825 1.00 96.56 70 TYR A N 1
ATOM 570 C CA . TYR A 1 70 ? -13.711 3.329 15.072 1.00 96.56 70 TYR A CA 1
ATOM 571 C C . TYR A 1 70 ? -14.628 2.609 16.070 1.00 96.56 70 TYR A C 1
ATOM 573 O O . TYR A 1 70 ? -14.131 1.876 16.928 1.00 96.56 70 TYR A O 1
ATOM 581 N N . PRO A 1 71 ? -15.953 2.819 16.025 1.00 96.94 71 PRO A N 1
ATOM 582 C CA . PRO A 1 71 ? -16.883 2.117 16.905 1.00 96.94 71 PRO A CA 1
ATOM 583 C C . PRO A 1 71 ? -16.878 0.610 16.654 1.00 96.94 71 PRO A C 1
ATOM 585 O O . PRO A 1 71 ? -16.900 0.184 15.504 1.00 96.94 71 PRO A O 1
ATOM 588 N N . LEU A 1 72 ? -16.905 -0.202 17.710 1.00 97.44 72 LEU A N 1
ATOM 589 C CA . LEU A 1 72 ? -17.188 -1.633 17.579 1.00 97.44 72 LEU A CA 1
ATOM 590 C C . LEU A 1 72 ? -18.647 -1.818 17.150 1.00 97.44 72 LEU A C 1
ATOM 592 O O . LEU A 1 72 ? -19.543 -1.167 17.693 1.00 97.44 72 LEU A O 1
ATOM 596 N N . SER A 1 73 ? -18.897 -2.717 16.200 1.00 96.50 73 SER A N 1
ATOM 597 C CA . SER A 1 73 ? -20.241 -2.923 15.640 1.00 96.50 73 SER A CA 1
ATOM 598 C C . SER A 1 73 ? -21.244 -3.464 16.664 1.00 96.50 73 SER A C 1
ATOM 600 O O . SER A 1 73 ? -22.445 -3.244 16.536 1.00 96.50 73 SER A O 1
ATOM 602 N N . ASP A 1 74 ? -20.761 -4.132 17.716 1.00 94.88 74 ASP A N 1
ATOM 603 C CA . ASP A 1 74 ? -21.574 -4.617 18.838 1.00 94.88 74 ASP A CA 1
ATOM 604 C C . ASP A 1 74 ? -21.932 -3.515 19.861 1.00 94.88 74 ASP A C 1
ATOM 606 O O . ASP A 1 74 ? -22.647 -3.778 20.830 1.00 94.88 74 ASP A O 1
ATOM 610 N N . GLY A 1 75 ? -21.443 -2.284 19.666 1.00 93.50 75 GLY A N 1
ATOM 611 C CA . GLY A 1 75 ? -21.665 -1.150 20.563 1.00 93.50 75 GLY A CA 1
ATOM 612 C C . GLY A 1 75 ? -20.913 -1.235 21.894 1.00 93.50 75 GLY A C 1
ATOM 613 O O . GLY A 1 75 ? -21.152 -0.409 22.775 1.00 93.50 75 GLY A O 1
ATOM 614 N N . SER A 1 76 ? -20.011 -2.207 22.065 1.00 94.38 76 SER A N 1
ATOM 615 C CA . SER A 1 76 ? -19.274 -2.415 23.319 1.00 94.38 76 SER A CA 1
ATOM 616 C C . SER A 1 76 ? -18.194 -1.363 23.586 1.00 94.38 76 SER A C 1
ATOM 618 O O . SER A 1 76 ? -17.717 -1.247 24.715 1.00 94.38 76 SER A O 1
ATOM 620 N N . GLY A 1 77 ? -17.824 -0.570 22.579 1.00 94.69 77 GLY A N 1
ATOM 621 C CA . GLY A 1 77 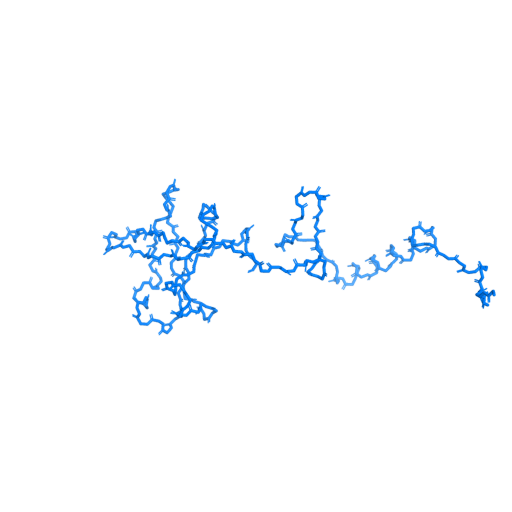? -16.833 0.486 22.726 1.00 94.69 77 GLY A CA 1
ATOM 622 C C . GLY A 1 77 ? -16.320 1.018 21.395 1.00 94.69 77 GLY A C 1
ATOM 623 O O . GLY A 1 77 ? -16.993 0.943 20.367 1.00 94.69 77 GLY A O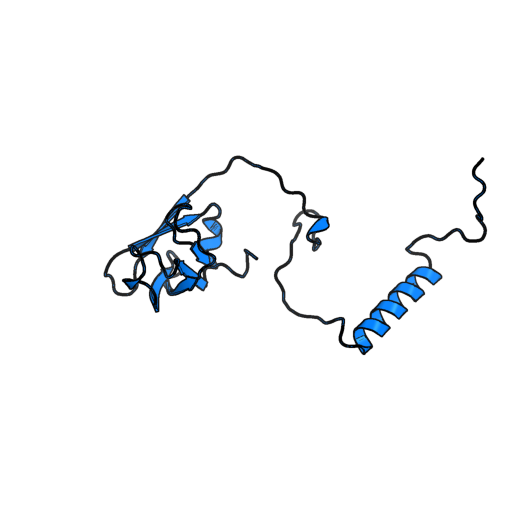 1
ATOM 624 N N . VAL A 1 78 ? -15.111 1.569 21.435 1.00 96.38 78 VAL A N 1
ATOM 625 C CA . VAL A 1 78 ? -14.395 2.103 20.274 1.00 96.38 78 VAL A CA 1
ATOM 626 C C . VAL A 1 78 ? -12.959 1.586 20.280 1.00 96.38 78 VAL A C 1
ATOM 628 O O . VAL A 1 78 ? -12.392 1.342 21.345 1.00 96.38 78 VAL A O 1
ATOM 631 N N . VAL A 1 79 ? -12.371 1.455 19.097 1.00 96.19 79 VAL A N 1
ATOM 632 C CA . VAL A 1 79 ? -10.952 1.151 18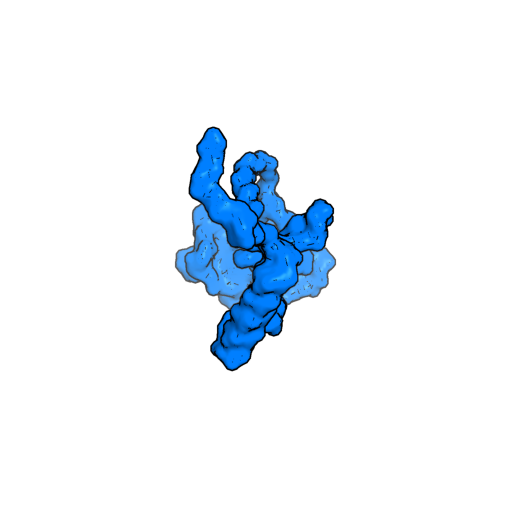.893 1.00 96.19 79 VAL A CA 1
ATOM 633 C C . VAL A 1 79 ? -10.272 2.401 18.352 1.00 96.19 79 VAL A C 1
ATOM 635 O O . VAL A 1 79 ? -10.771 3.012 17.408 1.00 96.19 79 VAL A O 1
ATOM 638 N N . GLU A 1 80 ? -9.157 2.808 18.956 1.00 96.25 80 GLU A N 1
ATOM 639 C CA . GLU A 1 80 ? -8.367 3.939 18.466 1.00 96.25 80 GLU A CA 1
ATOM 640 C C . GLU A 1 80 ? -7.274 3.461 17.504 1.00 96.25 80 GLU A C 1
ATOM 642 O O . GLU A 1 80 ? -6.500 2.554 17.813 1.00 96.25 80 GLU A O 1
ATOM 647 N N . ILE A 1 81 ? -7.208 4.095 16.339 1.00 95.06 81 ILE A N 1
ATOM 648 C CA . ILE A 1 81 ? -6.238 3.834 15.277 1.00 95.06 81 ILE A CA 1
ATOM 649 C C . ILE A 1 81 ? -5.367 5.069 15.120 1.00 95.06 81 ILE A C 1
ATOM 651 O O . ILE A 1 81 ? -5.882 6.191 15.112 1.00 95.06 81 ILE A O 1
ATOM 655 N N . ALA A 1 82 ? -4.066 4.858 14.930 1.00 94.19 82 ALA A N 1
ATOM 656 C CA . ALA A 1 82 ? -3.136 5.928 14.617 1.00 94.19 82 ALA A CA 1
ATOM 657 C C . ALA A 1 82 ? -2.601 5.810 13.181 1.00 94.19 82 ALA A C 1
ATOM 659 O O . ALA A 1 82 ? -2.172 4.743 12.744 1.00 94.19 82 ALA A O 1
ATOM 660 N N . THR A 1 83 ? -2.644 6.901 12.413 1.00 94.19 83 THR A N 1
ATOM 661 C CA . THR A 1 83 ? -2.200 6.913 11.012 1.00 94.19 83 THR A CA 1
ATOM 662 C C . THR A 1 83 ? -1.688 8.282 10.576 1.00 94.19 83 THR A C 1
ATOM 664 O O . THR A 1 83 ? -2.136 9.319 11.056 1.00 94.19 83 THR A O 1
ATOM 667 N N . THR A 1 84 ? -0.769 8.302 9.613 1.00 94.06 84 THR A N 1
ATOM 668 C CA . THR A 1 84 ? -0.336 9.525 8.920 1.00 94.06 84 THR A CA 1
ATOM 669 C C . THR A 1 84 ? -1.248 9.900 7.746 1.00 94.06 84 THR A C 1
ATOM 671 O O . THR A 1 84 ? -1.123 11.001 7.217 1.00 94.06 84 THR A O 1
ATOM 674 N N . ARG A 1 85 ? -2.161 9.005 7.333 1.00 94.25 85 ARG A N 1
ATOM 675 C CA . ARG A 1 85 ? -2.988 9.133 6.117 1.00 94.25 85 ARG A CA 1
ATOM 676 C C . ARG A 1 85 ? -4.488 9.021 6.426 1.00 94.25 85 ARG A C 1
ATOM 678 O O . ARG A 1 85 ? -5.132 8.070 5.965 1.00 94.25 85 ARG A O 1
ATOM 685 N N . PRO A 1 86 ? -5.078 9.933 7.221 1.00 94.56 86 PRO A N 1
ATOM 686 C CA . PRO A 1 86 ? -6.489 9.858 7.619 1.00 94.56 86 PRO A CA 1
ATOM 687 C C . PRO A 1 86 ? -7.451 9.845 6.421 1.00 94.56 86 PRO A C 1
ATOM 689 O O . PRO A 1 86 ? -8.516 9.238 6.479 1.00 94.56 86 PRO A O 1
ATOM 692 N N . GLU A 1 87 ? -7.070 10.455 5.299 1.00 94.06 87 GLU A N 1
ATOM 693 C CA . GLU A 1 87 ? -7.837 10.475 4.054 1.00 94.06 87 GLU A CA 1
ATOM 694 C C . GLU A 1 87 ? -8.044 9.083 3.440 1.00 94.06 87 GLU A C 1
ATOM 696 O O . GLU A 1 87 ? -9.007 8.870 2.704 1.00 94.06 87 GLU A O 1
ATOM 701 N N . THR A 1 88 ? -7.171 8.124 3.762 1.00 95.19 88 THR A N 1
ATOM 702 C CA . THR A 1 88 ? -7.264 6.750 3.251 1.00 95.19 88 THR A CA 1
ATOM 703 C C . THR A 1 88 ? -8.232 5.866 4.039 1.00 95.19 88 THR A C 1
ATOM 705 O O . THR A 1 88 ? -8.556 4.786 3.555 1.00 95.19 88 THR A O 1
ATOM 708 N N . MET A 1 89 ? -8.772 6.349 5.171 1.00 95.00 89 MET A N 1
ATOM 709 C CA . MET A 1 89 ? -9.799 5.659 5.971 1.00 95.00 89 MET A CA 1
ATOM 710 C C . MET A 1 89 ? -10.945 5.124 5.106 1.00 95.00 89 MET A C 1
ATOM 712 O O . MET A 1 89 ? -11.408 4.006 5.286 1.00 95.00 89 MET A O 1
ATOM 716 N N . LEU A 1 90 ? -11.411 5.903 4.128 1.00 94.06 90 LEU A N 1
ATOM 717 C CA . LEU A 1 90 ? -12.571 5.532 3.309 1.00 94.06 90 LEU A CA 1
ATOM 718 C C . LEU A 1 90 ? -12.350 4.257 2.476 1.00 94.06 90 LEU A C 1
ATOM 720 O O . LEU A 1 90 ? -13.316 3.641 2.028 1.00 94.06 90 LEU A O 1
ATOM 724 N N . GLY A 1 91 ? -11.090 3.878 2.251 1.00 94.62 91 GLY A N 1
ATOM 725 C CA . GLY A 1 91 ? -10.704 2.665 1.538 1.00 94.62 91 GLY A CA 1
ATOM 726 C C . GLY A 1 91 ? -10.427 1.468 2.446 1.00 94.62 91 GLY A C 1
ATOM 727 O O . GLY A 1 91 ? -10.003 0.434 1.932 1.00 94.62 91 GLY A O 1
ATOM 728 N N . ASP A 1 92 ? -10.609 1.593 3.763 1.00 96.44 92 ASP A N 1
ATOM 729 C CA . ASP A 1 92 ? -10.260 0.528 4.698 1.00 96.44 92 ASP A CA 1
ATOM 730 C C . ASP A 1 92 ? -11.100 -0.732 4.454 1.00 96.44 92 ASP A C 1
ATOM 732 O O . ASP A 1 92 ? -12.325 -0.707 4.247 1.00 96.44 92 ASP A O 1
ATOM 736 N N . THR A 1 93 ? -10.415 -1.871 4.476 1.00 96.12 93 THR A N 1
ATOM 737 C CA . THR A 1 93 ? -11.025 -3.192 4.303 1.00 96.12 93 THR A CA 1
ATOM 738 C C . THR A 1 93 ? -10.984 -4.027 5.572 1.00 96.12 93 THR A C 1
ATOM 740 O O . THR A 1 93 ? -11.778 -4.954 5.683 1.00 96.12 93 THR A O 1
ATOM 743 N N . ALA A 1 94 ? -10.089 -3.704 6.505 1.00 97.19 94 ALA A N 1
ATOM 744 C CA . ALA A 1 94 ? -9.947 -4.326 7.817 1.00 97.19 94 ALA A CA 1
ATOM 745 C C . ALA A 1 94 ? -9.151 -3.398 8.749 1.00 97.19 94 ALA A C 1
ATOM 747 O O . ALA A 1 94 ? -8.536 -2.429 8.295 1.00 97.19 94 ALA A O 1
ATOM 748 N N . ILE A 1 95 ? -9.123 -3.730 10.036 1.00 96.94 95 ILE A N 1
ATOM 749 C CA . ILE A 1 95 ? -8.091 -3.255 10.961 1.00 96.94 95 ILE A CA 1
ATOM 750 C C . ILE A 1 95 ? -7.307 -4.461 11.474 1.00 96.94 95 ILE A C 1
ATOM 752 O O . ILE A 1 95 ? -7.882 -5.533 11.656 1.00 96.94 95 ILE A O 1
ATOM 756 N N . ALA A 1 96 ? -6.008 -4.302 11.677 1.00 96.94 96 ALA A N 1
ATOM 757 C CA . ALA A 1 96 ? -5.115 -5.351 12.135 1.00 96.94 96 ALA A CA 1
ATOM 758 C C . ALA A 1 96 ? -4.541 -5.009 13.509 1.00 96.94 96 ALA A C 1
ATOM 760 O O . ALA A 1 96 ? -4.203 -3.855 13.787 1.00 96.94 96 ALA A O 1
ATOM 761 N N . VAL A 1 97 ? -4.432 -6.031 14.350 1.00 97.44 97 VAL A N 1
ATOM 762 C CA . VAL A 1 97 ? -3.764 -5.981 15.652 1.00 97.44 97 VAL A CA 1
ATOM 763 C C . VAL A 1 97 ? -2.803 -7.153 15.765 1.00 97.44 97 VAL A C 1
ATOM 765 O O . VAL A 1 97 ? -3.022 -8.205 15.157 1.00 97.44 97 VAL A O 1
ATOM 768 N N . HIS A 1 98 ? -1.752 -6.990 16.561 1.00 97.62 98 HIS A N 1
ATOM 769 C CA . HIS A 1 98 ? -0.811 -8.076 16.793 1.00 97.62 98 HIS A CA 1
ATOM 770 C C . HIS A 1 98 ? -1.482 -9.205 17.607 1.00 97.62 98 HIS A C 1
ATOM 772 O O . HIS A 1 98 ? -2.145 -8.918 18.609 1.00 97.62 98 HIS A O 1
ATOM 778 N N . PRO A 1 99 ? -1.324 -10.493 17.236 1.00 96.81 99 PRO A N 1
ATOM 779 C CA . PRO A 1 99 ? -1.973 -11.615 17.928 1.00 96.81 99 PRO A CA 1
ATOM 780 C C . PRO A 1 99 ? -1.566 -11.757 19.401 1.00 96.81 99 PRO A C 1
ATOM 782 O O . PRO A 1 99 ? -2.328 -12.294 20.202 1.00 96.81 99 PRO A O 1
ATOM 785 N N . GLU A 1 100 ? -0.375 -11.289 19.770 1.00 96.44 100 GLU A N 1
ATOM 786 C CA . GLU A 1 100 ? 0.143 -11.340 21.147 1.00 96.44 100 GLU A CA 1
ATOM 787 C C . GLU A 1 100 ? -0.142 -10.062 21.954 1.00 96.44 100 GLU A C 1
ATOM 789 O O . GLU A 1 100 ? 0.249 -9.971 23.115 1.00 96.44 100 GLU A O 1
ATOM 794 N N . ASP A 1 101 ? -0.837 -9.078 21.372 1.00 96.25 101 ASP A N 1
ATOM 795 C CA . ASP A 1 101 ? -1.193 -7.853 22.086 1.00 96.25 101 ASP A CA 1
ATOM 796 C C . ASP A 1 101 ? -2.409 -8.076 22.994 1.00 96.25 101 ASP A C 1
ATOM 798 O O . ASP A 1 101 ? -3.566 -7.995 22.566 1.00 96.25 101 ASP A O 1
ATOM 802 N N . GLU A 1 102 ? -2.144 -8.331 24.278 1.00 95.38 102 GLU A N 1
ATOM 803 C CA . GLU A 1 102 ? -3.161 -8.569 25.313 1.00 95.38 102 GLU A CA 1
ATOM 804 C C . GLU A 1 102 ? -4.226 -7.455 25.390 1.00 95.38 102 GLU A C 1
ATOM 806 O O . GLU A 1 102 ? -5.347 -7.707 25.834 1.00 95.38 102 GLU A O 1
ATOM 811 N N . ARG A 1 103 ? -3.924 -6.229 24.925 1.00 94.75 103 ARG A N 1
ATOM 812 C CA . ARG A 1 103 ? -4.886 -5.112 24.896 1.00 94.75 103 ARG A CA 1
ATOM 813 C C . ARG A 1 103 ? -6.034 -5.351 23.912 1.00 94.75 103 ARG A C 1
ATOM 815 O O . ARG A 1 103 ? -7.128 -4.829 24.129 1.00 94.75 103 ARG A O 1
ATOM 822 N N . TYR A 1 104 ? -5.788 -6.107 22.838 1.00 96.06 104 TYR A N 1
ATOM 823 C CA . TYR A 1 104 ? -6.699 -6.235 21.695 1.00 96.06 104 TYR A CA 1
ATOM 824 C C . TYR A 1 104 ? -7.046 -7.678 21.310 1.00 96.06 104 TYR A C 1
ATOM 826 O O . TYR A 1 104 ? -7.888 -7.872 20.434 1.00 96.06 104 TYR A O 1
ATOM 834 N N . GLN A 1 105 ? -6.477 -8.690 21.969 1.00 94.12 105 GLN A N 1
ATOM 835 C CA . GLN A 1 105 ? -6.753 -10.107 21.687 1.00 94.12 105 GLN A CA 1
ATOM 836 C C . GLN A 1 105 ? -8.249 -10.452 21.647 1.00 94.12 105 GLN A C 1
ATOM 838 O O . GLN A 1 105 ? -8.718 -11.091 20.709 1.00 94.12 105 GLN A O 1
ATOM 843 N N . GLU A 1 106 ? -9.018 -9.960 22.619 1.00 95.25 106 GLU A N 1
ATOM 844 C CA . GLU A 1 106 ? -10.472 -10.177 22.714 1.00 95.25 106 GLU A CA 1
ATOM 845 C C . GLU A 1 106 ? -11.274 -9.479 21.596 1.00 95.25 106 GLU A C 1
ATOM 847 O O . GLU A 1 106 ? -12.485 -9.681 21.464 1.00 95.25 106 GLU A O 1
ATOM 852 N N . LEU A 1 107 ? -10.630 -8.613 20.808 1.00 95.12 107 LEU A N 1
ATOM 853 C CA . LEU A 1 107 ? -11.238 -7.926 19.671 1.00 95.12 107 LEU A CA 1
ATOM 854 C C . LEU A 1 107 ? -11.035 -8.678 18.352 1.00 95.12 107 LEU A C 1
ATOM 856 O O . LEU A 1 107 ? -11.772 -8.422 17.401 1.00 95.12 107 LEU A O 1
ATOM 860 N N . ILE A 1 108 ? -10.085 -9.613 18.279 1.00 96.50 108 ILE A N 1
ATOM 861 C CA . ILE A 1 108 ? -9.808 -10.384 17.062 1.00 96.50 108 ILE A CA 1
ATOM 862 C C . ILE A 1 108 ? -11.063 -11.169 16.651 1.00 96.50 108 ILE A C 1
ATOM 864 O O . ILE A 1 108 ? -11.670 -11.883 17.447 1.00 96.50 108 ILE A O 1
ATOM 868 N N . GLY A 1 109 ? -11.465 -11.030 15.385 1.00 95.44 109 GLY A N 1
ATOM 869 C CA . GLY A 1 109 ? -12.676 -11.646 14.838 1.00 95.44 109 GLY A CA 1
ATOM 870 C C . GLY A 1 109 ? -13.964 -10.847 15.065 1.00 95.44 109 GLY A C 1
ATOM 871 O O . GLY A 1 109 ? -14.992 -11.200 14.484 1.00 95.44 109 GLY A O 1
ATOM 872 N N . LYS A 1 110 ? -13.931 -9.760 15.850 1.00 97.50 110 LYS A N 1
ATOM 873 C CA . LYS A 1 110 ? -15.027 -8.780 15.896 1.00 97.50 110 LYS A CA 1
ATOM 874 C C . LYS A 1 110 ? -14.994 -7.867 14.667 1.00 97.50 110 LYS A C 1
ATOM 876 O O . LYS A 1 110 ? -14.083 -7.930 13.841 1.00 97.50 110 LYS A O 1
ATOM 881 N N . THR A 1 111 ? -16.000 -7.005 14.550 1.00 98.06 111 THR A N 1
ATOM 882 C CA . THR A 1 111 ? -16.082 -5.974 13.511 1.00 98.06 111 THR A CA 1
ATOM 883 C C . THR A 1 111 ? -16.153 -4.578 14.126 1.00 98.06 111 THR A C 1
ATOM 885 O O . THR A 1 111 ? -16.627 -4.389 15.251 1.00 98.06 111 THR A O 1
ATOM 888 N N . VAL A 1 112 ? -15.660 -3.595 13.376 1.00 97.75 112 VAL A N 1
ATOM 889 C CA . VAL A 1 112 ? -15.841 -2.164 13.641 1.00 97.75 112 VAL A CA 1
ATOM 890 C C . VAL A 1 112 ? -16.645 -1.527 12.519 1.00 97.75 112 VAL A C 1
ATOM 892 O O . VAL A 1 112 ? -16.601 -1.982 11.375 1.00 97.75 112 VAL A O 1
ATOM 895 N N . VAL A 1 113 ? -17.338 -0.439 12.830 1.00 97.38 113 VAL A N 1
ATOM 896 C CA . VAL A 1 113 ? -18.003 0.414 11.850 1.00 97.38 113 VAL A CA 1
ATOM 897 C C . VAL A 1 113 ? -17.009 1.462 11.368 1.00 97.38 113 VAL A C 1
ATOM 899 O O . VAL A 1 113 ? -16.523 2.283 12.145 1.00 97.38 113 VAL A O 1
ATOM 902 N N . LEU A 1 114 ? -16.724 1.448 10.070 1.00 95.94 114 LEU A N 1
ATOM 903 C CA . LEU A 1 114 ? -15.910 2.450 9.405 1.00 95.94 114 LEU A CA 1
ATOM 904 C C . LEU A 1 114 ? -16.618 3.816 9.458 1.00 95.94 114 LEU A C 1
ATOM 906 O O . LEU A 1 114 ? -17.710 3.947 8.883 1.00 95.94 114 LEU A O 1
ATOM 910 N N . PRO A 1 115 ? -16.028 4.844 10.100 1.00 91.81 115 PRO A N 1
ATOM 911 C CA . PRO A 1 115 ? -16.658 6.154 10.197 1.00 91.81 115 PRO A CA 1
ATOM 912 C C . PRO A 1 115 ? -16.955 6.757 8.819 1.00 91.81 115 PRO A C 1
ATOM 914 O O . PRO A 1 115 ? -16.198 6.572 7.868 1.00 91.81 115 PRO A O 1
ATOM 917 N N . LEU A 1 116 ? -18.047 7.522 8.720 1.00 92.31 116 LEU A N 1
ATOM 918 C CA . LEU A 1 116 ? -18.530 8.214 7.507 1.00 92.31 116 LEU A CA 1
ATOM 919 C C . LEU A 1 116 ? -19.079 7.315 6.386 1.00 92.31 116 LEU A C 1
ATOM 921 O O . LEU A 1 116 ? -19.812 7.815 5.534 1.00 92.31 116 LEU A O 1
ATOM 925 N N . VAL A 1 117 ? -18.729 6.028 6.365 1.00 91.75 117 VAL A N 1
ATOM 926 C CA . VAL A 1 117 ? -19.161 5.070 5.331 1.00 91.75 117 VAL A CA 1
ATOM 927 C C . VAL A 1 117 ? -20.241 4.116 5.856 1.00 91.75 117 VAL A C 1
ATOM 929 O O . VAL A 1 117 ? -20.925 3.484 5.056 1.00 91.75 117 VAL A O 1
ATOM 932 N N . ASP A 1 118 ? -20.397 4.010 7.182 1.00 88.69 118 ASP A N 1
ATOM 933 C CA . ASP A 1 118 ? -21.329 3.092 7.857 1.00 88.69 118 ASP A CA 1
ATOM 934 C C . ASP A 1 118 ? -21.178 1.639 7.367 1.00 88.69 118 ASP A C 1
ATOM 936 O O . ASP A 1 118 ? -22.142 0.892 7.192 1.00 88.69 118 ASP A O 1
ATOM 940 N N . LYS A 1 119 ? -19.926 1.240 7.116 1.00 95.00 119 LYS A N 1
ATOM 941 C CA . LYS A 1 119 ? -19.549 -0.090 6.632 1.00 95.00 119 LYS A CA 1
ATOM 942 C C . LYS A 1 119 ? -18.859 -0.861 7.745 1.00 95.00 119 LYS A C 1
ATOM 944 O O . LYS A 1 119 ? -17.891 -0.370 8.314 1.00 95.00 119 LYS A O 1
ATOM 949 N N . GLU A 1 120 ? -19.288 -2.091 7.995 1.00 97.56 120 GLU A N 1
ATOM 950 C CA . GLU A 1 120 ? -18.565 -2.979 8.903 1.00 97.56 120 GLU A CA 1
ATOM 951 C C . GLU A 1 120 ? -17.305 -3.555 8.247 1.00 97.56 120 GLU A C 1
ATOM 953 O O . GLU A 1 120 ? -17.343 -4.040 7.111 1.00 97.56 120 GLU A O 1
ATOM 958 N N . ILE A 1 121 ? -16.193 -3.519 8.978 1.00 97.88 121 ILE A N 1
ATOM 959 C CA . ILE A 1 121 ? -14.922 -4.137 8.593 1.00 97.88 121 ILE A CA 1
ATOM 960 C C . ILE A 1 121 ? -14.380 -4.997 9.746 1.00 97.88 121 ILE A C 1
ATOM 962 O O . ILE A 1 121 ? -14.600 -4.668 10.914 1.00 97.88 121 ILE A O 1
ATOM 966 N N . PRO A 1 122 ? -13.704 -6.119 9.450 1.00 98.12 122 PRO A N 1
ATOM 967 C CA . PRO A 1 122 ? -13.211 -7.035 10.469 1.00 98.12 122 PRO A CA 1
ATOM 968 C C . PRO A 1 122 ? -11.959 -6.518 11.177 1.00 98.12 122 PRO A C 1
ATOM 970 O O . PRO A 1 122 ? -11.151 -5.786 10.600 1.00 98.12 122 PRO A O 1
ATOM 973 N N . ILE A 1 123 ? -11.787 -6.987 12.410 1.00 98.12 123 ILE A N 1
ATOM 974 C CA . ILE A 1 123 ? -10.534 -6.930 13.158 1.00 98.12 123 ILE A CA 1
ATOM 975 C C . ILE A 1 123 ? -9.799 -8.252 12.942 1.00 98.12 123 ILE A C 1
ATOM 977 O O . ILE A 1 123 ? -10.300 -9.315 13.323 1.00 98.12 123 ILE A O 1
ATOM 981 N N . ILE A 1 124 ? -8.630 -8.194 12.314 1.00 97.75 124 ILE A N 1
ATOM 982 C CA . ILE A 1 124 ? -7.799 -9.358 11.997 1.00 97.75 124 ILE A CA 1
ATOM 983 C C . ILE A 1 124 ? -6.534 -9.377 12.856 1.00 97.75 124 ILE A C 1
ATOM 985 O O . ILE A 1 124 ? -6.075 -8.341 13.333 1.00 97.75 124 ILE A O 1
ATOM 989 N N . ALA A 1 125 ? -5.985 -10.572 13.052 1.00 97.25 125 ALA A N 1
ATOM 990 C CA . ALA A 1 125 ? -4.686 -10.750 13.681 1.00 97.25 125 ALA A CA 1
ATOM 991 C C . ALA A 1 125 ? -3.598 -10.776 12.605 1.00 97.25 125 ALA A C 1
ATOM 993 O O . ALA A 1 125 ? -3.733 -11.526 11.637 1.00 97.25 125 ALA A O 1
ATOM 994 N N . ASP A 1 126 ? -2.542 -9.991 12.790 1.00 95.75 126 ASP A N 1
ATOM 995 C CA . ASP A 1 126 ? -1.396 -9.936 11.881 1.00 95.75 126 ASP A CA 1
ATOM 996 C C . ASP A 1 126 ? -0.111 -9.691 12.688 1.00 95.75 126 ASP A C 1
ATOM 998 O O . ASP A 1 126 ? -0.038 -8.747 13.476 1.00 95.75 126 ASP A O 1
ATOM 1002 N N . ASP A 1 127 ? 0.882 -10.568 12.534 1.00 95.50 127 ASP A N 1
ATOM 1003 C CA . ASP A 1 127 ? 2.166 -10.499 13.243 1.00 95.50 127 ASP A CA 1
ATOM 1004 C C . ASP A 1 127 ? 3.104 -9.414 12.688 1.00 95.50 127 ASP A C 1
ATOM 1006 O O . ASP A 1 127 ? 4.099 -9.073 13.325 1.00 95.50 127 ASP A O 1
ATOM 1010 N N . TYR A 1 128 ? 2.763 -8.805 11.549 1.00 92.31 128 TYR A N 1
ATOM 1011 C CA . TYR A 1 128 ? 3.453 -7.631 11.016 1.00 92.31 128 TYR A CA 1
ATOM 1012 C C . TYR A 1 128 ? 3.203 -6.353 11.840 1.00 92.31 128 TYR A C 1
ATOM 1014 O O . TYR A 1 128 ? 3.961 -5.386 11.742 1.00 92.31 128 TYR A O 1
ATOM 1022 N N . VAL A 1 129 ? 2.137 -6.315 12.645 1.00 94.12 129 VAL A N 1
ATOM 1023 C CA . VAL A 1 129 ? 1.763 -5.124 13.418 1.00 94.12 129 VAL A CA 1
ATOM 1024 C C . VAL A 1 129 ? 2.733 -4.893 14.579 1.00 94.12 129 VAL A C 1
ATOM 1026 O O . VAL A 1 129 ? 2.830 -5.704 15.496 1.00 94.12 129 VAL A O 1
ATOM 1029 N N . ASP A 1 130 ? 3.394 -3.735 14.592 1.00 94.75 130 ASP A N 1
ATOM 1030 C CA . ASP A 1 130 ? 4.208 -3.294 15.727 1.00 94.75 130 ASP A CA 1
ATOM 1031 C C . ASP A 1 130 ? 3.317 -2.800 16.882 1.00 94.75 130 ASP A C 1
ATOM 1033 O O . ASP A 1 130 ? 2.610 -1.795 16.767 1.00 94.75 130 ASP A O 1
ATOM 1037 N N . MET A 1 131 ? 3.374 -3.503 18.016 1.00 95.12 131 MET A N 1
ATOM 1038 C CA . MET A 1 131 ? 2.607 -3.194 19.228 1.00 95.12 131 MET A CA 1
ATOM 1039 C C . MET A 1 131 ? 3.008 -1.861 19.879 1.00 95.12 131 MET A C 1
ATOM 1041 O O . MET A 1 131 ? 2.194 -1.252 20.581 1.00 95.12 131 MET A O 1
ATOM 1045 N N . GLU A 1 132 ? 4.253 -1.415 19.689 1.00 94.25 132 GLU A N 1
ATOM 1046 C CA . GLU A 1 132 ? 4.790 -0.189 20.289 1.00 94.25 132 GLU A CA 1
ATOM 1047 C C . GLU A 1 132 ? 4.548 1.046 19.407 1.00 94.25 132 GLU A C 1
ATOM 1049 O O . GLU A 1 132 ? 4.620 2.181 19.893 1.00 94.25 132 GLU A O 1
ATOM 1054 N N . PHE A 1 133 ? 4.224 0.854 18.124 1.00 92.38 133 PHE A N 1
ATOM 1055 C CA . PHE A 1 133 ? 3.994 1.952 17.193 1.00 92.38 133 PHE A CA 1
ATOM 1056 C C . PHE A 1 133 ? 2.563 2.500 17.284 1.00 92.38 133 PHE A C 1
ATOM 1058 O O . PHE A 1 133 ? 1.572 1.831 16.984 1.00 92.38 133 PHE A O 1
ATOM 1065 N N . GLY A 1 134 ? 2.444 3.777 17.654 1.00 92.56 134 GLY A N 1
ATOM 1066 C CA . GLY A 1 134 ? 1.157 4.460 17.762 1.00 92.56 134 GLY A CA 1
ATOM 1067 C C . GLY A 1 134 ? 0.237 3.802 18.790 1.00 92.56 134 GLY A C 1
ATOM 1068 O O . GLY A 1 134 ? 0.558 3.778 19.975 1.00 92.56 134 GLY A O 1
ATOM 1069 N N . THR A 1 135 ? -0.923 3.309 18.348 1.00 94.88 135 THR A N 1
ATOM 1070 C CA . THR A 1 135 ? -1.863 2.579 19.216 1.00 94.88 135 THR A CA 1
ATOM 1071 C C . THR A 1 135 ? -1.634 1.067 19.213 1.00 94.88 135 THR A C 1
ATOM 1073 O O . THR A 1 135 ? -2.239 0.382 20.028 1.00 94.88 135 THR A O 1
ATOM 1076 N N . GLY A 1 136 ? -0.783 0.532 18.330 1.00 94.25 136 GLY A N 1
ATOM 1077 C CA . GLY A 1 136 ? -0.689 -0.912 18.075 1.00 94.25 136 GLY A CA 1
ATOM 1078 C C . GLY A 1 136 ? -1.851 -1.466 17.234 1.00 94.25 136 GLY A C 1
ATOM 1079 O O . GLY A 1 136 ? -2.022 -2.678 17.131 1.00 94.25 136 GLY A O 1
ATOM 1080 N N . VAL A 1 137 ? -2.661 -0.582 16.635 1.00 95.94 137 VAL A N 1
ATOM 1081 C CA . VAL A 1 137 ? -3.755 -0.926 15.718 1.00 95.94 137 VAL A CA 1
ATOM 1082 C C . VAL A 1 137 ? -3.495 -0.267 14.369 1.00 95.94 137 VAL A C 1
ATOM 1084 O O . VAL A 1 137 ? -3.368 0.957 14.279 1.00 95.94 137 VAL A O 1
ATOM 1087 N N . VAL A 1 138 ? -3.459 -1.069 13.309 1.00 94.94 138 VAL A N 1
ATOM 1088 C CA . VAL A 1 138 ? -3.164 -0.611 11.947 1.00 94.94 138 VAL A CA 1
ATOM 1089 C C . VAL A 1 138 ? -4.418 -0.724 11.090 1.00 94.94 138 VAL A C 1
ATOM 1091 O O . VAL A 1 138 ? -5.068 -1.766 11.049 1.00 94.94 138 VAL A O 1
ATOM 1094 N N . LYS A 1 139 ? -4.772 0.341 10.371 1.00 95.12 139 LYS A N 1
ATOM 1095 C CA . LYS A 1 139 ? -5.808 0.256 9.335 1.00 95.12 139 LYS A CA 1
ATOM 1096 C C . LYS A 1 139 ? -5.255 -0.398 8.065 1.00 95.12 139 LYS A C 1
ATOM 1098 O O . LYS A 1 139 ? -4.156 -0.064 7.627 1.00 95.12 139 LYS A O 1
ATOM 1103 N N . ILE A 1 140 ? -6.031 -1.286 7.450 1.00 95.81 140 ILE A N 1
ATOM 1104 C CA . ILE A 1 140 ? -5.644 -2.014 6.236 1.00 95.81 140 ILE A CA 1
ATOM 1105 C C . ILE A 1 140 ? -6.357 -1.406 5.030 1.00 95.81 140 ILE A C 1
ATOM 1107 O O . ILE A 1 140 ? -7.581 -1.512 4.907 1.00 95.81 140 ILE A O 1
ATOM 1111 N N . THR A 1 141 ? -5.586 -0.796 4.123 1.00 95.00 141 THR A N 1
ATOM 1112 C CA . THR A 1 141 ? -6.095 -0.085 2.935 1.00 95.00 141 THR A CA 1
ATOM 1113 C C . THR A 1 141 ? -5.384 -0.549 1.648 1.00 95.00 141 THR A C 1
ATOM 1115 O O . THR A 1 141 ? -4.604 0.207 1.063 1.00 95.00 141 THR A O 1
ATOM 1118 N N . PRO A 1 142 ? -5.663 -1.766 1.140 1.00 92.56 142 PRO A N 1
ATOM 1119 C CA . PRO A 1 142 ? -4.861 -2.401 0.082 1.00 92.56 142 PRO A CA 1
ATOM 1120 C C . PRO A 1 142 ? -4.805 -1.636 -1.248 1.00 92.56 142 PRO A C 1
ATOM 1122 O O . PRO A 1 142 ? -3.908 -1.837 -2.057 1.00 92.56 142 PRO A O 1
ATOM 1125 N N . ALA A 1 143 ? -5.770 -0.749 -1.508 1.00 92.25 143 ALA A N 1
ATOM 1126 C CA . ALA A 1 143 ? -5.786 0.071 -2.719 1.00 92.25 143 ALA A CA 1
ATOM 1127 C C . ALA A 1 143 ? -4.759 1.222 -2.699 1.00 92.25 143 ALA A C 1
ATOM 1129 O O . ALA A 1 143 ? -4.573 1.896 -3.715 1.00 92.25 143 ALA A O 1
ATOM 1130 N N . HIS A 1 144 ? -4.141 1.496 -1.546 1.00 92.44 144 HIS A N 1
ATOM 1131 C CA . HIS A 1 144 ? -3.359 2.709 -1.313 1.00 92.44 144 HIS A CA 1
ATOM 1132 C C . HIS A 1 144 ? -2.053 2.497 -0.543 1.00 92.44 144 HIS A C 1
ATOM 1134 O O . HIS A 1 144 ? -1.269 3.449 -0.482 1.00 92.44 144 HIS A O 1
ATOM 1140 N N . ASP A 1 145 ? -1.830 1.319 0.037 1.00 85.69 145 ASP A N 1
ATOM 1141 C CA . ASP A 1 145 ? -0.632 0.959 0.802 1.00 85.69 145 ASP A CA 1
ATOM 1142 C C . ASP A 1 145 ? -0.186 -0.470 0.424 1.00 85.69 145 ASP A C 1
ATOM 1144 O O . ASP A 1 145 ? -1.068 -1.337 0.348 1.00 85.69 145 ASP A O 1
ATOM 1148 N N . PRO A 1 146 ? 1.101 -0.693 0.084 1.00 78.19 146 PRO A N 1
ATOM 1149 C CA . PRO A 1 146 ? 1.637 -1.999 -0.312 1.00 78.19 146 PRO A CA 1
ATOM 1150 C C . PRO A 1 146 ? 1.847 -2.992 0.836 1.00 78.19 146 PRO A C 1
ATOM 1152 O O . PRO A 1 146 ? 1.965 -2.568 2.005 1.00 78.19 146 PRO A O 1
#

Radius of gyration: 23.92 Å; chains: 1; bounding box: 62×35×62 Å